Protein AF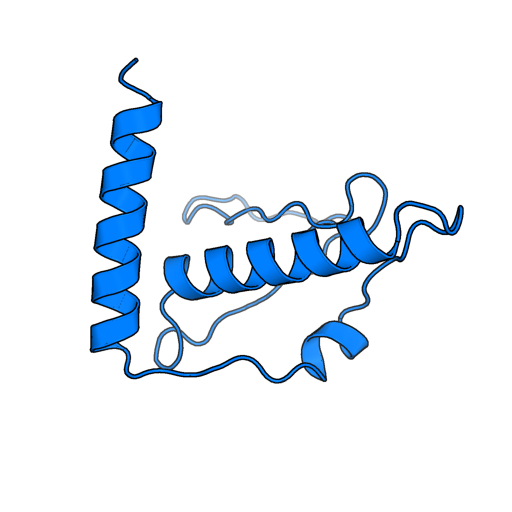-A0AB39V7X9-F1 (afdb_monomer_lite)

Secondary structure (DSSP, 8-state):
-B-SSSTT---PPPTTPPP-PPPTTBPP----TTT--HHHHHHHHHHHHHHHHHHHTTSS------HHHHHTSPPP---HHHHHHHHHHHHHHHHHHT--

Sequence (100 aa):
MSCRGTVGEIYRIPHNAKFGIMHPSIMKIRLNNEVYNVIFFEKMLEKHMKKILYMSQGSGIKMAITAKELGKKDFIVPPLSLQNEFSQFVEKTDKLEFCN

Structure (mmCIF, N/CA/C/O backbone):
data_AF-A0AB39V7X9-F1
#
_entry.id   AF-A0AB39V7X9-F1
#
loop_
_atom_site.group_PDB
_atom_site.id
_atom_site.type_symbol
_atom_site.label_atom_id
_atom_site.label_alt_id
_atom_site.label_comp_id
_atom_site.label_asym_id
_atom_site.label_entity_id
_atom_site.label_seq_id
_atom_site.pdbx_PDB_ins_code
_atom_site.Cartn_x
_atom_site.Cartn_y
_atom_site.Cartn_z
_atom_site.occupancy
_atom_site.B_iso_or_equiv
_atom_site.auth_seq_id
_atom_site.auth_comp_id
_atom_site.auth_asym_id
_atom_site.auth_atom_id
_atom_site.pdbx_PDB_model_num
ATOM 1 N N . MET A 1 1 ? 2.658 3.721 -7.240 1.00 79.88 1 MET A N 1
ATOM 2 C CA . MET A 1 1 ? 3.783 3.242 -6.412 1.00 79.88 1 MET A CA 1
ATOM 3 C C . MET A 1 1 ? 5.079 3.401 -7.192 1.00 79.88 1 MET A C 1
ATOM 5 O O . MET A 1 1 ? 5.094 3.061 -8.371 1.00 79.88 1 MET A O 1
ATOM 9 N N . SER A 1 2 ? 6.133 3.933 -6.577 1.00 80.12 2 SER A N 1
ATOM 10 C CA . SER A 1 2 ? 7.452 4.089 -7.207 1.00 80.12 2 SER A CA 1
ATOM 11 C C . SER A 1 2 ? 8.228 2.762 -7.229 1.00 80.12 2 SER A C 1
ATOM 13 O O . SER A 1 2 ? 8.331 2.083 -6.205 1.00 80.12 2 SER A O 1
ATOM 15 N N . CYS A 1 3 ? 8.771 2.385 -8.394 1.00 69.56 3 CYS A N 1
ATOM 16 C CA . CYS A 1 3 ? 9.518 1.134 -8.605 1.00 69.56 3 CYS A CA 1
ATOM 17 C C . CYS A 1 3 ? 11.026 1.335 -8.860 1.00 69.56 3 CYS A C 1
ATOM 19 O O . CYS A 1 3 ? 11.757 0.351 -8.961 1.00 69.56 3 CYS A O 1
ATOM 21 N N . ARG A 1 4 ? 11.515 2.580 -8.971 1.00 63.44 4 ARG A N 1
ATOM 22 C CA . ARG A 1 4 ? 12.948 2.919 -9.095 1.00 63.44 4 ARG A CA 1
ATOM 23 C C . ARG A 1 4 ? 13.261 4.206 -8.337 1.00 63.44 4 ARG A C 1
ATOM 25 O O . ARG A 1 4 ? 12.455 5.125 -8.330 1.00 63.44 4 ARG A O 1
ATOM 32 N N . GLY A 1 5 ? 14.461 4.295 -7.760 1.00 64.88 5 GLY A N 1
ATOM 33 C CA . GLY A 1 5 ? 14.866 5.442 -6.940 1.00 64.88 5 GLY A CA 1
ATOM 34 C C . GLY A 1 5 ? 14.330 5.302 -5.515 1.00 64.88 5 GLY A C 1
ATOM 35 O O . GLY A 1 5 ? 14.923 4.555 -4.734 1.00 64.88 5 GLY A O 1
ATOM 36 N N . THR A 1 6 ? 13.207 5.966 -5.212 1.00 63.25 6 THR A N 1
ATOM 37 C CA . THR A 1 6 ? 12.439 5.863 -3.953 1.00 63.25 6 THR A CA 1
ATOM 38 C C . THR A 1 6 ? 11.485 4.664 -3.975 1.00 63.25 6 THR A C 1
ATOM 40 O O . THR A 1 6 ? 10.262 4.788 -4.004 1.00 63.25 6 THR A O 1
ATOM 43 N N . VAL A 1 7 ? 12.052 3.457 -4.038 1.00 68.19 7 VAL A N 1
ATOM 44 C CA . VAL A 1 7 ? 11.262 2.222 -4.147 1.00 68.19 7 VAL A CA 1
ATOM 45 C C . VAL A 1 7 ? 10.291 2.098 -2.970 1.00 68.19 7 VAL A C 1
ATOM 47 O O . VAL A 1 7 ? 10.709 2.069 -1.816 1.00 68.19 7 VAL A O 1
ATOM 50 N N . GLY A 1 8 ? 8.999 1.969 -3.280 1.00 69.88 8 GLY A N 1
ATOM 51 C CA . GLY A 1 8 ? 7.955 1.719 -2.287 1.00 69.88 8 GLY A CA 1
ATOM 52 C C . GLY A 1 8 ? 7.148 2.922 -1.831 1.00 69.88 8 GLY A C 1
ATOM 53 O O . GLY A 1 8 ? 6.221 2.733 -1.049 1.00 69.88 8 GLY A O 1
ATOM 54 N N . GLU A 1 9 ? 7.425 4.121 -2.344 1.00 80.31 9 GLU A N 1
ATOM 55 C CA . GLU A 1 9 ? 6.540 5.262 -2.114 1.00 80.31 9 GLU A CA 1
ATOM 56 C C . GLU A 1 9 ? 5.196 5.049 -2.816 1.00 80.31 9 GLU A C 1
ATOM 58 O O . GLU A 1 9 ? 5.115 4.748 -4.019 1.00 80.31 9 GLU A O 1
ATOM 63 N N . ILE A 1 10 ? 4.126 5.185 -2.039 1.00 87.12 10 ILE A N 1
ATOM 64 C CA . ILE A 1 10 ? 2.745 5.018 -2.473 1.00 87.12 10 ILE A CA 1
ATOM 65 C C . ILE A 1 10 ? 2.107 6.401 -2.487 1.00 87.12 10 ILE A C 1
ATOM 67 O O . ILE A 1 10 ? 2.289 7.192 -1.571 1.00 87.12 10 ILE A O 1
ATOM 71 N N . TYR A 1 11 ? 1.392 6.689 -3.569 1.00 86.56 11 TYR A N 1
ATOM 72 C CA . TYR A 1 11 ? 0.687 7.947 -3.755 1.00 86.56 11 TYR A CA 1
ATOM 73 C C . TYR A 1 11 ? -0.713 7.648 -4.259 1.00 86.56 11 TYR A C 1
ATOM 75 O O . TYR A 1 11 ? -0.884 6.929 -5.255 1.00 86.56 11 TYR A O 1
ATOM 83 N N . ARG A 1 12 ? -1.705 8.234 -3.592 1.00 86.56 12 ARG A N 1
ATOM 84 C CA . ARG A 1 12 ? -3.091 8.219 -4.038 1.00 86.56 12 ARG A CA 1
ATOM 85 C C . ARG A 1 12 ? -3.311 9.330 -5.058 1.00 86.56 12 ARG A C 1
ATOM 87 O O . ARG A 1 12 ? -3.058 10.500 -4.792 1.00 86.56 12 ARG A O 1
ATOM 94 N N . ILE A 1 13 ? -3.799 8.955 -6.237 1.00 86.25 13 ILE A N 1
ATOM 95 C CA . ILE A 1 13 ? -4.155 9.926 -7.274 1.00 86.25 13 ILE A CA 1
ATOM 96 C C . ILE A 1 13 ? -5.435 10.648 -6.823 1.00 86.25 13 ILE A C 1
ATOM 98 O O . ILE A 1 13 ? -6.428 9.968 -6.543 1.00 86.25 13 ILE A O 1
ATOM 102 N N . PRO A 1 14 ? -5.443 11.991 -6.735 1.00 85.31 14 PRO A N 1
ATOM 103 C CA . PRO A 1 14 ? -6.633 12.730 -6.340 1.00 85.31 14 PRO A CA 1
ATOM 104 C C . PRO A 1 14 ? -7.697 12.673 -7.443 1.00 85.31 14 PRO A C 1
ATOM 106 O O . PRO A 1 14 ? -7.382 12.573 -8.629 1.00 85.31 14 PRO A O 1
ATOM 109 N N . HIS A 1 15 ? -8.973 12.771 -7.063 1.00 81.38 15 HIS A N 1
ATOM 110 C CA . HIS A 1 15 ? -10.096 12.664 -8.006 1.00 81.38 15 HIS A CA 1
ATOM 111 C C . HIS A 1 15 ? -10.078 13.740 -9.106 1.00 81.38 15 HIS A C 1
ATOM 113 O O . HIS A 1 15 ? -10.587 13.509 -10.196 1.00 81.38 15 HIS A O 1
ATOM 119 N N . ASN A 1 16 ? -9.471 14.899 -8.836 1.00 87.62 16 ASN A N 1
ATOM 120 C CA . ASN A 1 16 ? -9.347 16.022 -9.766 1.00 87.62 16 ASN A CA 1
ATOM 121 C C . ASN A 1 16 ? -8.032 16.015 -10.572 1.00 87.62 16 ASN A C 1
ATOM 123 O O . ASN A 1 16 ? -7.668 17.036 -11.159 1.00 87.62 16 ASN A O 1
ATOM 127 N N . ALA A 1 17 ? -7.291 14.902 -10.583 1.00 85.19 17 ALA A N 1
ATOM 128 C CA . ALA A 1 17 ? -6.042 14.809 -11.327 1.00 85.19 17 ALA A CA 1
ATOM 129 C C . ALA A 1 17 ? -6.274 15.025 -12.833 1.00 85.19 17 ALA A C 1
ATOM 131 O O . ALA A 1 17 ? -7.112 14.368 -13.453 1.00 85.19 17 ALA A O 1
ATOM 132 N N . LYS A 1 18 ? -5.494 15.933 -13.434 1.00 88.00 18 LYS A N 1
ATOM 133 C CA . LYS A 1 18 ? -5.510 16.166 -14.883 1.00 88.00 18 LYS A CA 1
ATOM 134 C C . LYS A 1 18 ? -5.016 14.925 -15.626 1.00 88.00 18 LYS A C 1
ATOM 136 O O . LYS A 1 18 ? -4.147 14.198 -15.143 1.00 88.00 18 LYS A O 1
ATOM 141 N N . PHE A 1 19 ? -5.537 14.719 -16.831 1.00 85.44 19 PHE A N 1
ATOM 142 C CA . PHE A 1 19 ? -5.015 13.693 -17.725 1.00 85.44 19 PHE A CA 1
ATOM 143 C C . PHE A 1 19 ? -3.566 14.019 -18.115 1.00 85.44 19 PHE A C 1
ATOM 145 O O . PHE A 1 19 ? -3.245 15.165 -18.429 1.00 85.44 19 PHE A O 1
ATOM 152 N N . GLY A 1 20 ? -2.694 13.015 -18.090 1.00 85.50 20 GLY A N 1
ATOM 153 C CA . GLY A 1 20 ? -1.274 13.180 -18.375 1.00 85.50 20 GLY A CA 1
ATOM 154 C C . GLY A 1 20 ? -0.541 11.846 -18.487 1.00 85.50 20 GLY A C 1
ATOM 155 O O . GLY A 1 20 ? -1.123 10.776 -18.296 1.00 85.50 20 GLY A O 1
ATOM 156 N N . ILE A 1 21 ? 0.752 11.919 -18.803 1.00 85.81 21 ILE A N 1
ATOM 157 C CA . ILE A 1 21 ? 1.630 10.754 -18.951 1.00 85.81 21 ILE A CA 1
ATOM 158 C C . ILE A 1 21 ? 2.230 10.405 -17.584 1.00 85.81 21 ILE A C 1
ATOM 160 O O . ILE A 1 21 ? 2.829 11.253 -16.926 1.00 85.81 21 ILE A O 1
ATOM 164 N N . MET A 1 22 ? 2.087 9.147 -17.156 1.00 84.38 22 MET A N 1
ATOM 165 C CA . MET A 1 22 ? 2.775 8.629 -15.968 1.00 84.38 22 MET A CA 1
ATOM 166 C C . MET A 1 22 ? 4.169 8.127 -16.339 1.00 84.38 22 MET A C 1
ATOM 168 O O . MET A 1 22 ? 4.345 7.470 -17.364 1.00 84.38 22 MET A O 1
ATOM 172 N N . HIS A 1 23 ? 5.151 8.400 -15.480 1.00 84.81 23 HIS A N 1
ATOM 173 C CA . HIS A 1 23 ? 6.518 7.934 -15.685 1.00 84.81 23 HIS A CA 1
ATOM 174 C C . HIS A 1 23 ? 6.579 6.388 -15.735 1.00 84.81 23 HIS A C 1
ATOM 176 O O . HIS A 1 23 ? 5.973 5.741 -14.876 1.00 84.81 23 HIS A O 1
ATOM 182 N N . PRO A 1 24 ? 7.338 5.768 -16.664 1.00 79.69 24 PRO A N 1
ATOM 183 C CA . PRO A 1 24 ? 7.355 4.309 -16.846 1.00 79.69 24 PRO A CA 1
ATOM 184 C C . PRO A 1 24 ? 7.812 3.503 -15.625 1.00 79.69 24 PRO A C 1
ATOM 186 O O . PRO A 1 24 ? 7.501 2.323 -15.508 1.00 79.69 24 PRO A O 1
ATOM 189 N N . SER A 1 25 ? 8.556 4.120 -14.702 1.00 80.12 25 SER A N 1
ATOM 190 C CA . SER A 1 25 ? 8.972 3.474 -13.446 1.00 80.12 25 SER A CA 1
ATOM 191 C C . SER A 1 25 ? 7.943 3.578 -12.313 1.00 80.12 25 SER A C 1
ATOM 193 O O . SER A 1 25 ? 8.275 3.270 -11.169 1.00 80.12 25 SER A O 1
ATOM 195 N N . ILE A 1 26 ? 6.720 4.034 -12.596 1.00 84.12 26 ILE A N 1
ATOM 196 C CA . ILE A 1 26 ? 5.615 4.063 -11.635 1.00 84.12 26 ILE A CA 1
ATOM 197 C C . ILE A 1 26 ? 4.661 2.912 -11.940 1.00 84.12 26 ILE A C 1
ATOM 199 O O . ILE A 1 26 ? 4.144 2.776 -13.046 1.00 84.12 26 ILE A O 1
ATOM 203 N N . MET A 1 27 ? 4.363 2.114 -10.921 1.00 86.69 27 MET A N 1
ATOM 204 C CA . MET A 1 27 ? 3.312 1.110 -10.981 1.00 86.69 27 MET A CA 1
ATOM 205 C C . MET A 1 27 ? 1.960 1.735 -10.638 1.00 86.69 27 MET A C 1
ATOM 207 O O . MET A 1 27 ? 1.773 2.304 -9.553 1.00 86.69 27 MET A O 1
ATOM 211 N N . LYS A 1 28 ? 1.007 1.587 -11.561 1.00 88.62 28 LYS A N 1
ATOM 212 C CA . LYS A 1 28 ? -0.402 1.925 -11.357 1.00 88.62 28 LYS A CA 1
ATOM 213 C C . LYS A 1 28 ? -1.149 0.706 -10.829 1.00 88.62 28 LYS A C 1
ATOM 215 O O . LYS A 1 28 ? -1.195 -0.322 -11.495 1.00 88.62 28 LYS A O 1
ATOM 220 N N . ILE A 1 29 ? -1.782 0.860 -9.672 1.00 89.19 29 ILE A N 1
ATOM 221 C CA . ILE A 1 29 ? -2.642 -0.155 -9.062 1.00 89.19 29 ILE A CA 1
ATOM 222 C C . ILE A 1 29 ? -4.073 0.383 -9.104 1.00 89.19 29 ILE A C 1
ATOM 224 O O . ILE A 1 29 ? -4.312 1.537 -8.748 1.00 89.19 29 ILE A O 1
ATOM 228 N N . ARG A 1 30 ? -5.016 -0.427 -9.592 1.00 89.38 30 ARG A N 1
ATOM 229 C CA . ARG A 1 30 ? -6.453 -0.136 -9.538 1.00 89.38 30 ARG A CA 1
ATOM 230 C C . ARG A 1 30 ? -7.088 -1.116 -8.568 1.00 89.38 30 ARG A C 1
ATOM 232 O O . ARG A 1 30 ? -6.923 -2.318 -8.743 1.00 89.38 30 ARG A O 1
ATOM 239 N N . LEU A 1 31 ? -7.783 -0.597 -7.566 1.00 90.75 31 LEU A N 1
ATOM 240 C CA . LEU A 1 31 ? -8.505 -1.421 -6.608 1.00 90.75 31 LEU A CA 1
ATOM 241 C C . LEU A 1 31 ? -9.931 -1.681 -7.078 1.00 90.75 31 LEU A C 1
ATOM 243 O O . LEU A 1 31 ? -10.565 -0.803 -7.662 1.00 90.75 31 LEU A O 1
ATOM 247 N N . ASN A 1 32 ? -10.434 -2.874 -6.761 1.00 92.25 32 ASN A N 1
ATOM 248 C CA . ASN A 1 32 ? -11.867 -3.114 -6.711 1.00 92.25 32 ASN A CA 1
ATOM 249 C C . ASN A 1 32 ? -12.384 -2.695 -5.326 1.00 92.25 32 ASN A C 1
ATOM 251 O O . ASN A 1 32 ? -12.080 -3.347 -4.324 1.00 92.25 32 ASN A O 1
ATOM 255 N N . ASN A 1 33 ? -13.172 -1.621 -5.286 1.00 90.69 33 ASN A N 1
ATOM 256 C CA . ASN A 1 33 ? -13.715 -1.057 -4.049 1.00 90.69 33 ASN A CA 1
ATOM 257 C C . ASN A 1 33 ? -14.801 -1.940 -3.402 1.00 90.69 33 ASN A C 1
ATOM 259 O O . ASN A 1 33 ? -15.155 -1.714 -2.251 1.00 90.69 33 ASN A O 1
ATOM 263 N N . GLU A 1 34 ? -15.311 -2.953 -4.111 1.00 94.06 34 GLU A N 1
ATOM 264 C CA . GLU A 1 34 ? -16.213 -3.973 -3.550 1.00 94.06 34 GLU A CA 1
ATOM 265 C C . GLU A 1 34 ? -15.463 -5.020 -2.715 1.00 94.06 34 GLU A C 1
ATOM 267 O O . GLU A 1 34 ? -16.065 -5.746 -1.930 1.00 94.06 34 GLU A O 1
ATOM 272 N N . VAL A 1 35 ? -14.141 -5.112 -2.883 1.00 93.75 35 VAL A N 1
ATOM 273 C CA . VAL A 1 35 ? -13.291 -6.097 -2.197 1.00 93.75 35 VAL A CA 1
ATOM 274 C C . VAL A 1 35 ? -12.417 -5.424 -1.144 1.00 93.75 35 VAL A C 1
ATOM 276 O O . VAL A 1 35 ? -12.221 -5.964 -0.054 1.00 93.75 35 VAL A O 1
ATOM 279 N N . TYR A 1 36 ? -11.900 -4.235 -1.457 1.00 95.56 36 TYR A N 1
ATOM 280 C CA . TYR A 1 36 ? -10.949 -3.531 -0.611 1.00 95.56 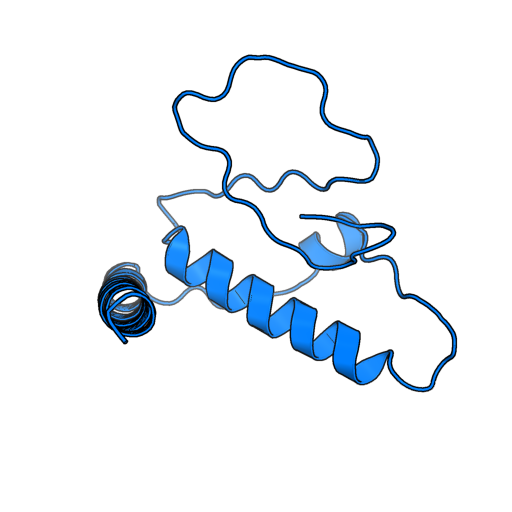36 TYR A CA 1
ATOM 281 C C . TYR A 1 36 ? -11.368 -2.098 -0.305 1.00 95.56 36 TYR A C 1
ATOM 283 O O . TYR A 1 36 ? -11.651 -1.311 -1.208 1.00 95.56 36 TYR A O 1
ATOM 291 N N . ASN A 1 37 ? -11.269 -1.720 0.970 1.00 95.19 37 ASN A N 1
ATOM 292 C CA . ASN A 1 37 ? -11.156 -0.317 1.339 1.00 95.19 37 ASN A CA 1
ATOM 293 C C . ASN A 1 37 ? -9.769 0.208 0.923 1.00 95.19 37 ASN A C 1
ATOM 295 O O . ASN A 1 37 ? -8.741 -0.428 1.172 1.00 95.19 37 ASN A O 1
ATOM 299 N N . VAL A 1 38 ? -9.745 1.393 0.308 1.00 92.19 38 VAL A N 1
ATOM 300 C CA . VAL A 1 38 ? -8.524 2.023 -0.213 1.00 92.19 38 VAL A CA 1
ATOM 301 C C . VAL A 1 38 ? -7.473 2.257 0.877 1.00 92.19 38 VAL A C 1
ATOM 303 O O . VAL A 1 38 ? -6.312 1.928 0.657 1.00 92.19 38 VAL A O 1
ATOM 306 N N . ILE A 1 39 ? -7.867 2.767 2.047 1.00 92.44 39 ILE A N 1
ATOM 307 C CA . ILE A 1 39 ? -6.953 3.094 3.155 1.00 92.44 39 ILE A CA 1
ATOM 308 C C . ILE A 1 39 ? -6.386 1.817 3.769 1.00 92.44 39 ILE A C 1
ATOM 310 O O . ILE A 1 39 ? -5.182 1.715 4.006 1.00 92.44 39 ILE A O 1
ATOM 314 N N . PHE A 1 40 ? -7.240 0.812 3.979 1.00 94.31 40 PHE A N 1
ATOM 315 C CA . PHE A 1 40 ? -6.799 -0.495 4.459 1.00 94.31 40 PHE A CA 1
ATOM 316 C C . PHE A 1 40 ? -5.737 -1.102 3.532 1.00 94.31 40 PHE A C 1
ATOM 318 O O . PHE A 1 40 ? -4.661 -1.501 3.986 1.00 94.31 40 PHE A O 1
ATOM 325 N N . PHE A 1 41 ? -6.011 -1.136 2.225 1.00 93.31 41 PHE A N 1
ATOM 326 C CA . PHE A 1 41 ? -5.071 -1.686 1.255 1.00 93.31 41 PHE A CA 1
ATOM 327 C C . PHE A 1 41 ? -3.781 -0.869 1.162 1.00 93.31 41 PHE A C 1
ATOM 329 O O . PHE A 1 41 ? -2.701 -1.451 1.091 1.00 93.31 41 PHE A O 1
ATOM 336 N N . GLU A 1 42 ? -3.871 0.460 1.197 1.00 91.56 42 GLU A N 1
ATOM 337 C CA . GLU A 1 42 ? -2.712 1.353 1.205 1.00 91.56 42 GLU A CA 1
ATOM 338 C C . GLU A 1 42 ? -1.782 1.049 2.386 1.00 91.56 42 GLU A C 1
ATOM 340 O O . GLU A 1 42 ? -0.599 0.780 2.171 1.00 91.56 42 GLU A O 1
ATOM 345 N N . LYS A 1 43 ? -2.311 0.944 3.613 1.00 91.56 43 LYS A N 1
ATOM 346 C CA . LYS A 1 43 ? -1.512 0.581 4.797 1.00 91.56 43 LYS A CA 1
ATOM 347 C C . LYS A 1 43 ? -0.951 -0.836 4.741 1.00 91.56 43 LYS A C 1
ATOM 349 O O . LYS A 1 43 ? 0.181 -1.082 5.169 1.00 91.56 43 LYS A O 1
ATOM 354 N N . MET A 1 44 ? -1.707 -1.779 4.188 1.00 91.94 44 MET A N 1
ATOM 355 C CA . MET A 1 44 ? -1.229 -3.143 3.973 1.00 91.94 44 MET A CA 1
ATOM 356 C C . MET A 1 44 ? -0.062 -3.179 2.975 1.00 91.94 44 MET A C 1
ATOM 358 O O . MET A 1 44 ? 0.942 -3.856 3.222 1.00 91.94 44 MET A O 1
ATOM 362 N N . LEU A 1 45 ? -0.165 -2.419 1.883 1.00 90.00 45 LEU A N 1
ATOM 363 C CA . LEU A 1 45 ? 0.880 -2.293 0.876 1.00 90.00 45 LEU A CA 1
ATOM 364 C C . LEU A 1 45 ? 2.114 -1.584 1.451 1.00 90.00 45 LEU A C 1
ATOM 366 O O . LEU A 1 45 ? 3.214 -2.109 1.313 1.00 90.00 45 LEU A O 1
ATOM 370 N N . GLU A 1 46 ? 1.952 -0.471 2.175 1.00 88.69 46 GLU A N 1
ATOM 371 C CA . GLU A 1 46 ? 3.043 0.221 2.882 1.00 88.69 46 GLU A CA 1
ATOM 372 C C . GLU A 1 46 ? 3.817 -0.734 3.803 1.00 88.69 46 GLU A C 1
ATOM 374 O O . GLU A 1 46 ? 5.049 -0.791 3.765 1.00 88.69 46 GLU A O 1
ATOM 379 N N . LYS A 1 47 ? 3.108 -1.524 4.619 1.00 88.81 47 LYS A N 1
ATOM 380 C CA . LYS A 1 47 ? 3.725 -2.502 5.527 1.00 88.81 47 LYS A CA 1
ATOM 381 C C . LYS A 1 47 ? 4.512 -3.563 4.761 1.00 88.81 47 LYS A C 1
ATOM 383 O O . LYS A 1 47 ? 5.615 -3.932 5.169 1.00 88.81 47 LYS A O 1
ATOM 388 N N . HIS A 1 48 ? 3.958 -4.054 3.654 1.00 87.06 48 HIS A N 1
ATOM 389 C CA . HIS A 1 48 ? 4.631 -5.022 2.795 1.00 87.06 48 HIS A CA 1
ATOM 390 C C . HIS A 1 48 ? 5.913 -4.439 2.185 1.00 87.06 48 HIS A C 1
ATOM 392 O O . HIS A 1 48 ? 6.974 -5.058 2.268 1.00 87.06 48 HIS A O 1
ATOM 398 N N . MET A 1 49 ? 5.830 -3.216 1.662 1.00 84.50 49 MET A N 1
ATOM 399 C CA . MET A 1 49 ? 6.956 -2.487 1.088 1.00 84.50 49 MET A CA 1
ATOM 400 C C . MET A 1 49 ? 8.066 -2.233 2.109 1.00 84.50 49 MET A C 1
ATOM 402 O O . MET A 1 49 ? 9.227 -2.525 1.829 1.00 84.50 49 MET A O 1
ATOM 406 N N . LYS A 1 50 ? 7.719 -1.779 3.322 1.00 84.56 50 LYS A N 1
ATOM 407 C CA . LYS A 1 50 ? 8.678 -1.598 4.425 1.00 84.56 50 LYS A CA 1
ATOM 408 C C . LYS A 1 50 ? 9.394 -2.901 4.773 1.00 84.56 50 LYS A C 1
ATOM 410 O O . LYS A 1 50 ? 10.606 -2.890 4.971 1.00 84.56 50 LYS A O 1
ATOM 415 N N . LYS A 1 51 ? 8.676 -4.030 4.799 1.00 83.94 51 LYS A N 1
ATOM 416 C CA . LYS A 1 51 ? 9.279 -5.349 5.041 1.00 83.94 51 LYS A CA 1
ATOM 417 C C . LYS A 1 51 ? 10.282 -5.720 3.948 1.00 83.94 51 LYS A C 1
ATOM 419 O O . LYS A 1 51 ? 11.371 -6.183 4.271 1.00 83.94 51 LYS A O 1
ATOM 424 N N . ILE A 1 52 ? 9.936 -5.519 2.676 1.00 79.69 52 ILE A N 1
ATOM 425 C CA . ILE A 1 52 ? 10.855 -5.805 1.565 1.00 79.69 52 ILE A CA 1
ATOM 426 C C . ILE A 1 52 ? 12.092 -4.914 1.645 1.00 79.69 52 ILE A C 1
ATOM 428 O O . ILE A 1 52 ? 13.211 -5.416 1.550 1.00 79.69 52 ILE A O 1
ATOM 432 N N . LEU A 1 53 ? 11.900 -3.615 1.882 1.00 78.62 53 LEU A N 1
ATOM 433 C CA . LEU A 1 53 ? 13.004 -2.675 2.014 1.00 78.62 53 LEU A CA 1
ATOM 434 C C . LEU A 1 53 ? 13.931 -3.079 3.165 1.00 78.62 53 LEU A C 1
ATOM 436 O O . LEU A 1 53 ? 15.136 -3.166 2.958 1.00 78.62 53 LEU A O 1
ATOM 440 N N . TYR A 1 54 ? 13.381 -3.418 4.333 1.00 81.06 54 TYR A N 1
ATOM 441 C CA . TYR A 1 54 ? 14.159 -3.894 5.477 1.00 81.06 54 TYR A CA 1
ATOM 442 C C . TYR A 1 54 ? 14.983 -5.147 5.150 1.00 81.06 54 TYR A C 1
ATOM 444 O O . TYR A 1 54 ? 16.167 -5.185 5.456 1.00 81.06 54 TYR A O 1
ATOM 452 N N . MET A 1 55 ? 14.400 -6.139 4.466 1.00 75.88 55 MET A N 1
ATOM 453 C CA . MET A 1 55 ? 15.138 -7.342 4.047 1.00 75.88 55 MET A CA 1
ATOM 454 C C . MET A 1 55 ? 16.233 -7.049 3.007 1.00 75.88 55 MET A C 1
ATOM 456 O O . MET A 1 55 ? 17.188 -7.810 2.899 1.00 75.88 55 MET A O 1
ATOM 460 N N . SER A 1 56 ? 16.105 -5.967 2.233 1.00 71.81 56 SER A N 1
ATOM 461 C CA . SER A 1 56 ? 17.103 -5.576 1.228 1.00 71.81 56 SER A CA 1
ATOM 462 C C . SER A 1 56 ? 18.290 -4.787 1.802 1.00 71.81 56 SER A C 1
ATOM 464 O O . SER A 1 56 ? 19.367 -4.782 1.193 1.00 71.81 56 SER A O 1
ATOM 466 N N . GLN A 1 57 ? 18.116 -4.156 2.974 1.00 63.91 57 GLN A N 1
ATOM 467 C CA . GLN A 1 57 ? 19.154 -3.397 3.680 1.00 63.91 57 GLN A CA 1
ATOM 468 C C . GLN A 1 57 ? 20.275 -4.349 4.125 1.00 63.91 57 GLN 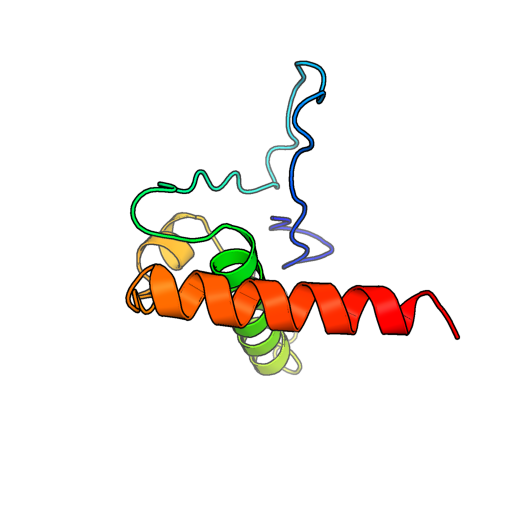A C 1
ATOM 470 O O . GLN A 1 57 ? 20.117 -5.117 5.067 1.00 63.91 57 GLN A O 1
ATOM 475 N N . GLY A 1 58 ? 21.405 -4.319 3.414 1.00 58.09 58 GLY A N 1
ATOM 476 C CA . GLY A 1 58 ? 22.570 -5.186 3.654 1.00 58.09 58 GLY A CA 1
ATOM 477 C C . GLY A 1 58 ? 23.040 -5.970 2.426 1.00 58.09 58 GLY A C 1
ATOM 478 O O . GLY A 1 58 ? 24.180 -6.415 2.390 1.00 58.09 58 GLY A O 1
ATOM 479 N N . SER A 1 59 ? 22.209 -6.084 1.385 1.00 59.44 59 SER A N 1
ATOM 480 C CA . SER A 1 59 ? 22.551 -6.830 0.160 1.00 59.44 59 SER A CA 1
ATOM 481 C C . SER A 1 59 ? 23.246 -5.997 -0.928 1.00 59.44 59 SER A C 1
ATOM 483 O O . SER A 1 59 ? 23.670 -6.546 -1.940 1.00 59.44 59 SER A O 1
ATOM 485 N N . GLY A 1 60 ? 23.313 -4.665 -0.783 1.00 53.09 60 GLY A N 1
ATOM 486 C CA . GLY A 1 60 ? 23.775 -3.744 -1.837 1.00 53.09 60 GLY A CA 1
ATOM 487 C C . GLY A 1 60 ? 22.848 -3.655 -3.065 1.00 53.09 60 GLY A C 1
ATOM 488 O O . GLY A 1 60 ? 23.040 -2.795 -3.924 1.00 53.09 60 GLY A O 1
ATOM 489 N N . ILE A 1 61 ? 21.812 -4.495 -3.141 1.00 54.41 61 ILE A N 1
ATOM 490 C CA . ILE A 1 61 ? 20.875 -4.581 -4.259 1.00 54.41 61 ILE A CA 1
ATOM 491 C C . ILE A 1 61 ? 19.611 -3.796 -3.898 1.00 54.41 61 ILE A C 1
ATOM 493 O O . ILE A 1 61 ? 18.832 -4.191 -3.031 1.00 54.41 61 ILE A O 1
ATOM 497 N N . LYS A 1 62 ? 19.364 -2.684 -4.601 1.00 55.94 62 LYS A N 1
ATOM 498 C CA . LYS A 1 62 ? 18.052 -2.019 -4.574 1.00 55.94 62 LYS A CA 1
ATOM 499 C C . LYS A 1 62 ? 17.052 -2.912 -5.307 1.00 55.94 62 LYS A C 1
ATOM 501 O O . LYS A 1 62 ? 17.029 -2.932 -6.537 1.00 55.94 62 LYS A O 1
ATOM 506 N N . MET A 1 63 ? 16.254 -3.674 -4.565 1.00 61.38 63 MET A N 1
ATOM 507 C CA . MET A 1 63 ? 15.256 -4.570 -5.147 1.00 61.38 63 MET A CA 1
ATOM 508 C C . MET A 1 63 ? 14.156 -3.740 -5.826 1.00 61.38 63 MET A C 1
ATOM 510 O O . MET A 1 63 ? 13.418 -3.016 -5.162 1.00 61.38 63 MET A O 1
ATOM 514 N N . ALA A 1 64 ? 14.055 -3.809 -7.153 1.00 63.50 64 ALA A N 1
ATOM 515 C CA . ALA A 1 64 ? 12.945 -3.220 -7.892 1.00 63.50 64 ALA A CA 1
ATOM 516 C C . ALA A 1 64 ? 11.776 -4.213 -7.885 1.00 63.50 64 ALA A C 1
ATOM 518 O O . ALA A 1 64 ? 11.875 -5.269 -8.500 1.00 63.50 64 ALA A O 1
ATOM 519 N N . ILE A 1 65 ? 10.679 -3.890 -7.197 1.00 74.69 65 ILE A N 1
ATOM 520 C CA . ILE A 1 65 ? 9.480 -4.740 -7.213 1.00 74.69 65 ILE A CA 1
ATOM 521 C C . ILE A 1 65 ? 8.726 -4.528 -8.516 1.00 74.69 65 ILE A C 1
ATOM 523 O O . ILE A 1 65 ? 8.324 -3.410 -8.858 1.00 74.69 65 ILE A O 1
ATOM 527 N N . THR A 1 66 ? 8.511 -5.627 -9.229 1.00 79.38 66 THR A N 1
ATOM 528 C CA . THR A 1 66 ? 7.757 -5.643 -10.479 1.00 79.38 66 THR A CA 1
ATOM 529 C C . THR A 1 66 ? 6.261 -5.853 -10.238 1.00 79.38 66 THR A C 1
ATOM 531 O O . THR A 1 66 ? 5.838 -6.430 -9.236 1.00 79.38 66 THR A O 1
ATOM 534 N N . ALA A 1 67 ? 5.425 -5.431 -11.194 1.00 79.81 67 ALA A N 1
ATOM 535 C CA . ALA A 1 67 ? 3.974 -5.650 -11.118 1.00 79.81 67 ALA A CA 1
ATOM 536 C C . ALA A 1 67 ? 3.615 -7.145 -11.078 1.00 79.81 67 ALA A C 1
ATOM 538 O O . ALA A 1 67 ? 2.635 -7.538 -10.452 1.00 79.81 67 ALA A O 1
ATOM 539 N N . LYS A 1 68 ? 4.443 -7.986 -11.710 1.00 81.88 68 LYS A N 1
ATOM 540 C CA . LYS A 1 68 ? 4.283 -9.441 -11.725 1.00 81.88 68 LYS A CA 1
ATOM 541 C C . LYS A 1 68 ? 4.538 -10.059 -10.353 1.00 81.88 68 LYS A C 1
ATOM 543 O O . LYS A 1 68 ? 3.812 -10.966 -9.966 1.00 81.88 68 LYS A O 1
ATOM 548 N N . GLU A 1 69 ? 5.557 -9.601 -9.631 1.00 81.94 69 GLU A N 1
ATOM 549 C CA . GLU A 1 69 ? 5.828 -10.076 -8.269 1.00 81.94 69 GLU A CA 1
ATOM 550 C C . GLU A 1 69 ? 4.730 -9.645 -7.305 1.00 81.94 69 GLU A C 1
ATOM 552 O O . GLU A 1 69 ? 4.226 -10.475 -6.553 1.00 81.94 69 GLU A O 1
ATOM 557 N N . LEU A 1 70 ? 4.303 -8.381 -7.386 1.00 84.00 70 LEU A N 1
ATOM 558 C CA . LEU A 1 70 ? 3.221 -7.879 -6.544 1.00 84.00 70 LEU A CA 1
ATOM 559 C C . LEU A 1 70 ? 1.894 -8.597 -6.834 1.00 84.00 70 LEU A C 1
ATOM 561 O O . LEU A 1 70 ? 1.173 -8.941 -5.907 1.00 84.00 70 LEU A O 1
ATOM 565 N N . GLY A 1 71 ? 1.594 -8.880 -8.105 1.00 82.56 71 GLY A N 1
ATOM 566 C CA . GLY A 1 71 ? 0.380 -9.597 -8.507 1.00 82.56 71 GLY A CA 1
ATOM 567 C C . GLY A 1 71 ? 0.352 -11.081 -8.126 1.00 82.56 71 GLY A C 1
ATOM 568 O O . GLY A 1 71 ? -0.719 -11.673 -8.101 1.00 82.56 71 GLY A O 1
ATOM 569 N N . LYS A 1 72 ? 1.503 -11.690 -7.815 1.00 85.12 72 LYS A N 1
ATOM 570 C CA . LYS A 1 72 ? 1.586 -13.062 -7.280 1.00 85.12 72 LYS A CA 1
ATOM 571 C C . LYS A 1 72 ? 1.428 -13.118 -5.763 1.00 85.12 72 LYS A C 1
ATOM 573 O O . LYS A 1 72 ? 1.433 -14.208 -5.195 1.00 85.12 72 LYS A O 1
ATOM 578 N N . LYS A 1 73 ? 1.395 -11.966 -5.091 1.00 82.88 73 LYS A N 1
ATOM 579 C CA . LYS A 1 73 ? 1.348 -11.918 -3.640 1.00 82.88 73 LYS A CA 1
ATOM 580 C C . LYS A 1 73 ? -0.089 -12.054 -3.154 1.00 82.88 73 LYS A C 1
ATOM 582 O O . LYS A 1 73 ? -0.941 -11.239 -3.492 1.00 82.88 73 LYS A O 1
ATOM 587 N N . ASP A 1 74 ? -0.303 -13.009 -2.257 1.00 85.19 74 ASP A N 1
ATOM 588 C CA . ASP A 1 74 ? -1.565 -13.106 -1.533 1.00 85.19 74 ASP A CA 1
ATOM 589 C C . ASP A 1 74 ? -1.643 -12.026 -0.454 1.00 85.19 74 ASP A C 1
ATOM 591 O O . ASP A 1 74 ? -0.825 -11.976 0.480 1.00 85.19 74 ASP A O 1
ATOM 595 N N . PHE A 1 75 ? -2.637 -11.157 -0.608 1.00 88.62 75 PHE A N 1
ATOM 596 C CA . PHE A 1 75 ? -3.068 -10.190 0.385 1.00 88.62 75 PHE A CA 1
ATOM 597 C C . PHE A 1 75 ? -4.320 -10.709 1.090 1.00 88.62 75 PHE A C 1
ATOM 599 O O . PHE A 1 75 ? -5.164 -11.363 0.481 1.00 88.62 75 PHE A O 1
ATOM 606 N N . ILE A 1 76 ? -4.453 -10.418 2.383 1.00 92.50 76 ILE A N 1
ATOM 607 C CA . ILE A 1 76 ? -5.653 -10.804 3.130 1.00 92.50 76 ILE A CA 1
ATOM 608 C C . ILE A 1 76 ? -6.855 -9.988 2.647 1.00 92.50 76 ILE A C 1
ATOM 610 O O . ILE A 1 76 ? -6.705 -8.821 2.284 1.00 92.50 76 ILE A O 1
ATOM 614 N N . VAL A 1 77 ? -8.041 -10.593 2.666 1.00 94.31 77 VAL A N 1
ATOM 615 C CA . VAL A 1 77 ? -9.314 -9.942 2.317 1.00 94.31 77 VAL A CA 1
ATOM 616 C C . VAL A 1 77 ? -10.282 -10.117 3.493 1.00 94.31 77 VAL A C 1
ATOM 618 O O . VAL A 1 77 ? -11.144 -10.996 3.463 1.00 94.31 77 VAL A O 1
ATOM 621 N N . PRO A 1 78 ? -10.119 -9.360 4.590 1.00 94.56 78 PRO A N 1
ATOM 622 C CA . PRO A 1 78 ? -11.101 -9.388 5.668 1.00 94.56 78 PRO A CA 1
ATOM 623 C C . PRO A 1 78 ? -12.438 -8.771 5.207 1.00 94.56 78 PRO A C 1
ATOM 625 O O . PRO A 1 78 ? -12.462 -8.053 4.205 1.00 94.56 78 PRO A O 1
ATOM 628 N N . PRO A 1 79 ? -13.552 -8.990 5.929 1.00 96.75 79 PRO A N 1
ATOM 629 C CA . PRO A 1 79 ? -14.832 -8.358 5.610 1.00 96.75 79 PRO A CA 1
ATOM 630 C C . PRO A 1 79 ? -14.716 -6.832 5.489 1.00 96.75 79 PRO A C 1
ATOM 632 O O . PRO A 1 79 ? -14.006 -6.199 6.273 1.00 96.75 79 PRO A O 1
ATOM 635 N N . LEU A 1 80 ? -15.443 -6.229 4.541 1.00 95.44 80 LEU A N 1
ATOM 636 C CA . LEU A 1 80 ? -15.401 -4.777 4.306 1.00 95.44 80 LEU A CA 1
ATOM 637 C C . LEU A 1 80 ? -15.722 -3.955 5.563 1.00 95.44 80 LEU A C 1
ATOM 639 O O . LEU A 1 80 ? -15.139 -2.892 5.753 1.00 95.44 80 LEU A O 1
ATOM 643 N N . SER A 1 81 ? -16.604 -4.446 6.438 1.00 95.81 81 SER A N 1
ATOM 644 C CA . SER A 1 81 ? -16.910 -3.796 7.719 1.00 95.81 8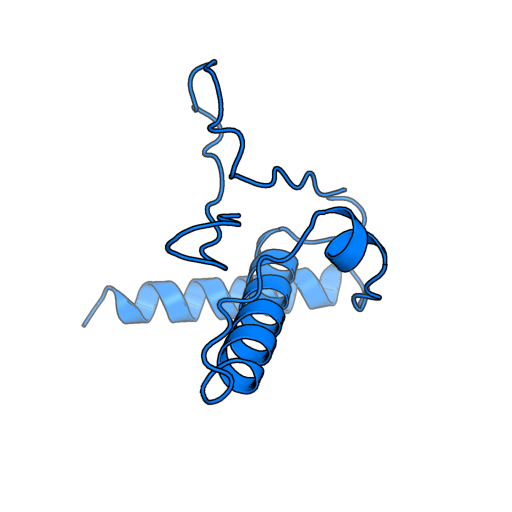1 SER A CA 1
ATOM 645 C C . SER A 1 81 ? -15.658 -3.601 8.576 1.00 95.81 81 SER A C 1
ATOM 647 O O . SER A 1 81 ? -15.399 -2.490 9.031 1.00 95.81 81 SER A O 1
ATOM 649 N N . LEU A 1 82 ? -14.837 -4.645 8.711 1.00 96.50 82 LEU A N 1
ATOM 650 C CA . LEU A 1 82 ? -13.595 -4.609 9.480 1.00 96.50 82 LEU A CA 1
ATOM 651 C C . LEU A 1 82 ? -12.539 -3.724 8.804 1.00 96.50 82 LEU A C 1
ATOM 653 O O . LEU A 1 82 ? -11.822 -2.978 9.469 1.00 96.50 82 LEU A O 1
ATOM 657 N N . GLN A 1 83 ? -12.460 -3.766 7.470 1.00 96.75 83 GLN A N 1
ATOM 658 C CA . GLN A 1 83 ? -11.573 -2.874 6.718 1.00 96.75 83 GLN A CA 1
ATOM 659 C C . GLN A 1 83 ? -11.93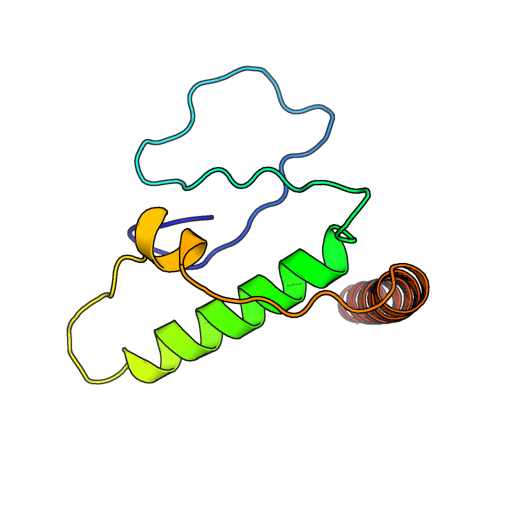7 -1.399 6.934 1.00 96.75 83 GLN A C 1
ATOM 661 O O . GLN A 1 83 ? -11.052 -0.553 7.080 1.00 96.75 83 GLN A O 1
ATOM 666 N N . ASN A 1 84 ? -13.234 -1.084 6.967 1.00 94.94 84 ASN A N 1
ATOM 667 C CA . ASN A 1 84 ? -13.735 0.267 7.198 1.00 94.94 84 ASN A CA 1
ATOM 668 C C . ASN A 1 84 ? -13.469 0.733 8.634 1.00 94.94 84 ASN A C 1
ATOM 670 O O . ASN A 1 84 ? -13.016 1.859 8.818 1.00 94.94 84 ASN A O 1
ATOM 674 N N . GLU A 1 85 ? -13.683 -0.127 9.633 1.00 95.38 85 GLU A N 1
ATOM 675 C CA . GLU A 1 85 ? -13.364 0.165 11.037 1.00 95.38 85 GLU A CA 1
ATOM 676 C C . GLU A 1 85 ? -11.876 0.496 11.217 1.00 95.38 85 GLU A C 1
ATOM 678 O O . GLU A 1 85 ? -11.526 1.533 11.784 1.00 95.38 85 GLU A O 1
ATOM 683 N N . PHE A 1 86 ? -10.993 -0.328 10.643 1.00 94.81 86 PHE A N 1
ATOM 684 C CA . PHE A 1 86 ? -9.555 -0.062 10.635 1.00 94.81 86 PHE A CA 1
ATOM 685 C C . PHE A 1 86 ? -9.227 1.283 9.976 1.00 94.81 86 PHE A C 1
ATOM 687 O O . PHE A 1 86 ? -8.432 2.063 10.496 1.00 94.81 86 PHE A O 1
ATOM 694 N N . SER A 1 87 ? -9.853 1.573 8.836 1.00 92.00 87 SER A N 1
ATOM 695 C CA . SER A 1 87 ? -9.591 2.804 8.085 1.00 92.00 87 SER A CA 1
ATOM 696 C C . SER A 1 87 ? -9.995 4.048 8.878 1.00 92.00 87 SER A C 1
ATOM 698 O O . SER A 1 87 ? -9.229 5.005 8.937 1.00 92.00 87 SER A O 1
ATOM 700 N N . GLN A 1 88 ? -11.140 4.008 9.567 1.00 92.75 88 GLN A N 1
ATOM 701 C CA . GLN A 1 88 ? -11.578 5.089 10.455 1.00 92.75 88 GLN A CA 1
ATOM 702 C C . GLN A 1 88 ? -10.613 5.317 11.620 1.00 92.75 88 GLN A C 1
ATOM 704 O O . GLN A 1 88 ? -10.412 6.457 12.038 1.00 92.75 88 GLN A O 1
ATOM 709 N N . PHE A 1 89 ? -10.033 4.248 12.167 1.00 91.81 89 PHE A N 1
ATOM 710 C CA . PHE A 1 89 ? -9.017 4.360 13.208 1.00 91.81 89 PHE A CA 1
ATOM 711 C C . PHE A 1 89 ? -7.757 5.057 12.678 1.00 91.81 89 PHE A C 1
ATOM 713 O O . PHE A 1 89 ? -7.317 6.043 13.264 1.00 91.81 89 PHE A O 1
ATOM 720 N N . VAL A 1 90 ? -7.236 4.609 11.531 1.00 88.50 90 VAL A N 1
ATOM 721 C CA . VAL A 1 90 ? -6.039 5.193 10.902 1.00 88.50 90 VAL A CA 1
ATOM 722 C C . VAL A 1 90 ? -6.233 6.677 10.598 1.00 88.50 90 VAL A C 1
ATOM 724 O O . VAL A 1 90 ? -5.381 7.481 10.957 1.00 88.50 90 VAL A O 1
ATOM 727 N N . GLU A 1 91 ? -7.363 7.065 10.001 1.00 86.56 91 GLU A N 1
ATOM 728 C CA . GLU A 1 91 ? -7.647 8.472 9.688 1.00 86.56 91 GLU A CA 1
ATOM 729 C C . GLU A 1 91 ? -7.727 9.365 10.932 1.00 86.56 91 GLU A C 1
ATOM 731 O O . GLU A 1 91 ? -7.397 10.549 10.863 1.00 86.56 91 GLU A O 1
ATOM 736 N N . LYS A 1 92 ? -8.190 8.83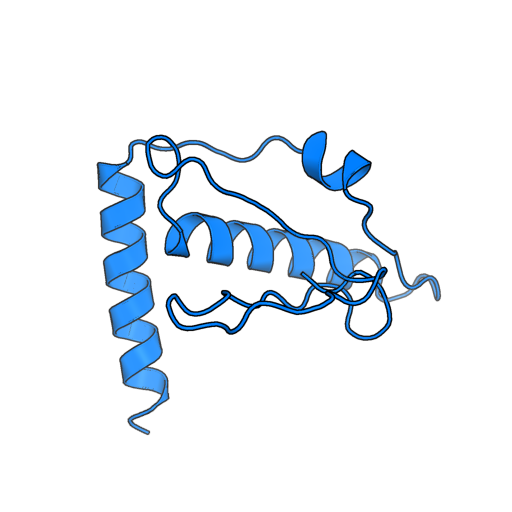4 12.070 1.00 84.25 92 LYS A N 1
ATOM 737 C CA . LYS A 1 92 ? -8.206 9.579 13.337 1.00 84.25 92 LYS A CA 1
ATOM 738 C C . LYS A 1 92 ? -6.793 9.796 13.869 1.00 84.25 92 LYS A C 1
ATOM 740 O O . LYS A 1 92 ? -6.503 10.889 14.341 1.00 84.25 92 LYS A O 1
ATOM 745 N N . THR A 1 93 ? -5.932 8.785 13.786 1.00 78.00 93 THR A N 1
ATOM 746 C CA . THR A 1 93 ? -4.536 8.883 14.232 1.00 78.00 93 THR A CA 1
ATOM 747 C C . THR A 1 93 ? -3.729 9.838 13.356 1.00 78.00 93 THR A C 1
ATOM 749 O O . THR A 1 93 ? -3.041 10.697 13.892 1.00 78.00 93 THR A O 1
ATOM 752 N N . ASP A 1 94 ? -3.886 9.766 12.033 1.00 71.62 94 ASP A N 1
ATOM 753 C CA . ASP A 1 94 ? -3.169 10.637 11.089 1.00 71.62 94 ASP A CA 1
ATOM 754 C C . ASP A 1 94 ? -3.511 12.118 11.335 1.00 71.62 94 ASP A C 1
ATOM 756 O O . ASP A 1 94 ? -2.638 12.977 11.366 1.00 71.62 94 ASP A O 1
ATOM 760 N N . LYS A 1 95 ? -4.783 12.430 11.629 1.00 63.72 95 LYS A N 1
ATOM 761 C CA . LYS A 1 95 ? -5.219 13.795 11.983 1.00 63.72 95 LYS A CA 1
ATOM 762 C C . LYS A 1 95 ? -4.597 14.326 13.278 1.00 63.72 95 LYS A C 1
ATOM 764 O O . LYS A 1 95 ? -4.463 15.536 13.414 1.00 63.72 95 LYS A O 1
ATOM 769 N N . LEU A 1 96 ? -4.240 13.452 14.220 1.00 59.34 96 LEU A N 1
ATOM 770 C CA . LEU A 1 96 ? -3.603 13.841 15.481 1.00 59.34 96 LEU A CA 1
ATOM 771 C C . LEU A 1 96 ? -2.100 14.118 15.311 1.00 59.34 96 LEU A C 1
ATOM 773 O O . LEU A 1 96 ? -1.557 14.928 16.061 1.00 59.34 96 LEU A O 1
ATOM 777 N N . GLU A 1 97 ? -1.445 13.513 14.314 1.00 52.00 97 GLU A N 1
ATOM 778 C CA . GLU A 1 97 ? -0.034 13.784 13.993 1.00 52.00 97 GLU A CA 1
ATOM 779 C C . GLU A 1 97 ? 0.181 15.165 13.343 1.00 52.00 97 GLU A C 1
ATOM 781 O O . GLU A 1 97 ? 1.264 15.723 13.468 1.00 52.00 97 GLU A O 1
ATOM 786 N N . PHE A 1 98 ? -0.846 15.768 12.727 1.00 46.06 98 PHE A N 1
ATOM 787 C CA . PHE A 1 98 ? -0.782 17.137 12.177 1.00 46.06 98 PHE A CA 1
ATOM 788 C C . PHE A 1 98 ? -1.210 18.244 13.158 1.00 46.06 98 PHE A C 1
ATOM 790 O O . PHE A 1 98 ? -1.179 19.422 12.799 1.00 46.06 98 PHE A O 1
ATOM 797 N N . CYS A 1 99 ? -1.639 17.892 14.374 1.00 40.19 99 CYS A N 1
ATOM 798 C CA . CYS A 1 99 ? -2.061 18.852 15.402 1.00 40.19 99 CYS A CA 1
ATOM 799 C C . CYS A 1 99 ? -1.039 19.055 16.537 1.00 40.19 99 CYS A C 1
ATOM 801 O O . CYS A 1 99 ? -1.378 19.729 17.510 1.00 40.19 99 CYS A O 1
ATOM 803 N N . ASN A 1 100 ? 0.180 18.515 16.423 1.00 33.94 100 ASN A N 1
ATOM 804 C CA . ASN A 1 100 ? 1.288 18.757 17.358 1.00 33.94 100 ASN A CA 1
ATOM 805 C C . ASN A 1 100 ? 2.525 19.299 16.644 1.00 33.94 100 ASN A C 1
ATOM 807 O O . ASN A 1 100 ? 2.816 18.812 15.530 1.00 33.94 100 ASN A O 1
#

pLDDT: mean 81.36, std 13.43, range [33.94, 96.75]

Foldseek 3Di:
DAQPDPHQDDDDDDPPDDDDDDDPRDDDDDDDVQQADPQLVSVQSSVVRVVVVVVCVPVPDPDGDDPVNVVPDDDDGDDVVVRVVVSVVVVVVVVVVVVD

Radius of gyration: 15.25 Å; chains: 1; bounding box: 41×32×36 Å

Organism: NCBI:txid3239303

InterPro domains:
  IPR044946 Type I restriction modification DNA specificity domain superfamily [G3DSA:3.90.220.20] (1-97)